Protein AF-A0AAU0N5A1-F1 (afdb_monomer_lite)

Structure (mmCIF, N/CA/C/O backbone):
data_AF-A0AAU0N5A1-F1
#
_entry.id   AF-A0AAU0N5A1-F1
#
loop_
_atom_site.group_PDB
_atom_site.id
_atom_site.type_symbol
_atom_site.label_atom_id
_atom_site.label_alt_id
_atom_site.label_comp_id
_atom_site.label_asym_id
_atom_site.label_entity_id
_atom_site.label_seq_id
_atom_site.pdbx_PDB_ins_code
_atom_site.Cartn_x
_atom_site.Cartn_y
_atom_site.Cartn_z
_atom_site.occupancy
_atom_site.B_iso_or_equiv
_atom_site.auth_seq_id
_atom_site.auth_comp_id
_atom_site.auth_asym_id
_atom_site.auth_atom_id
_atom_site.pdbx_PDB_model_num
ATOM 1 N N . MET A 1 1 ? 9.886 -17.543 -24.367 1.00 66.69 1 MET A N 1
ATOM 2 C CA . MET A 1 1 ? 9.275 -16.798 -23.239 1.00 66.69 1 MET A CA 1
ATOM 3 C C . MET A 1 1 ? 9.409 -15.312 -23.552 1.00 66.69 1 MET A C 1
ATOM 5 O O . MET A 1 1 ? 10.522 -14.904 -23.843 1.00 66.69 1 MET A O 1
ATOM 9 N N . SER A 1 2 ? 8.321 -14.531 -23.620 1.00 83.50 2 SER A N 1
ATOM 10 C CA . SER A 1 2 ? 8.395 -13.105 -24.012 1.00 83.50 2 SER A CA 1
ATOM 11 C C . SER A 1 2 ? 8.243 -12.168 -22.806 1.00 83.50 2 SER A C 1
ATOM 13 O O . SER A 1 2 ? 7.437 -12.439 -21.916 1.00 83.50 2 SER A O 1
ATOM 15 N N . ASN A 1 3 ? 8.994 -11.060 -22.795 1.00 88.88 3 ASN A N 1
ATOM 16 C CA . ASN A 1 3 ? 9.009 -10.041 -21.730 1.00 88.88 3 ASN A CA 1
ATOM 17 C C . ASN A 1 3 ? 7.816 -9.060 -21.791 1.00 88.88 3 ASN A C 1
ATOM 19 O O . ASN A 1 3 ? 7.609 -8.245 -20.895 1.00 88.88 3 ASN A O 1
ATOM 23 N N . ASN A 1 4 ? 6.978 -9.159 -22.830 1.00 89.50 4 ASN A N 1
ATOM 24 C CA . ASN A 1 4 ? 5.920 -8.185 -23.123 1.00 89.50 4 ASN A CA 1
ATOM 25 C C . ASN A 1 4 ? 4.977 -7.908 -21.943 1.00 89.50 4 ASN A C 1
ATOM 27 O O . ASN A 1 4 ? 4.491 -6.789 -21.781 1.00 89.50 4 ASN A O 1
ATOM 31 N N . ARG A 1 5 ? 4.685 -8.922 -21.119 1.00 85.81 5 ARG A N 1
ATOM 32 C CA . ARG A 1 5 ? 3.811 -8.754 -19.953 1.00 85.81 5 ARG A CA 1
ATOM 33 C C . ARG A 1 5 ? 4.478 -7.900 -18.876 1.00 85.81 5 ARG A C 1
ATOM 35 O O . ARG A 1 5 ? 3.828 -6.988 -18.381 1.00 85.81 5 ARG A O 1
ATOM 42 N N . ALA A 1 6 ? 5.739 -8.158 -18.540 1.00 84.50 6 ALA A N 1
ATOM 43 C CA . ALA A 1 6 ? 6.444 -7.385 -17.521 1.00 84.50 6 ALA A CA 1
ATOM 44 C C . ALA A 1 6 ? 6.704 -5.943 -17.990 1.00 84.50 6 ALA A C 1
ATOM 46 O O . ALA A 1 6 ? 6.446 -5.001 -17.243 1.00 84.50 6 ALA A O 1
ATOM 47 N N . GLU A 1 7 ? 7.080 -5.748 -19.258 1.00 86.94 7 GLU A N 1
ATOM 48 C CA . GLU A 1 7 ? 7.261 -4.410 -19.843 1.00 86.94 7 GLU A CA 1
ATOM 49 C C . GLU A 1 7 ? 5.979 -3.569 -19.805 1.00 86.94 7 GLU A C 1
ATOM 51 O O . GLU A 1 7 ? 6.014 -2.375 -19.500 1.00 86.94 7 GLU A O 1
ATOM 56 N N . ARG A 1 8 ? 4.820 -4.186 -20.072 1.00 86.19 8 ARG A N 1
ATOM 57 C CA . ARG A 1 8 ? 3.522 -3.502 -19.971 1.00 86.19 8 ARG A CA 1
ATOM 58 C C . ARG A 1 8 ? 3.182 -3.099 -18.540 1.00 86.19 8 ARG A C 1
ATOM 60 O O . ARG A 1 8 ? 2.619 -2.026 -18.361 1.00 86.19 8 ARG A O 1
ATOM 67 N N . GLN A 1 9 ? 3.523 -3.924 -17.551 1.00 83.12 9 GLN A N 1
ATOM 68 C CA . GLN A 1 9 ? 3.241 -3.636 -16.140 1.00 83.12 9 GLN A CA 1
ATOM 69 C C . GLN A 1 9 ? 4.138 -2.525 -15.580 1.00 83.12 9 GLN A C 1
ATOM 71 O O . GLN A 1 9 ? 3.680 -1.728 -14.771 1.00 83.12 9 GLN A O 1
ATOM 76 N N . ILE A 1 10 ? 5.392 -2.414 -16.038 1.00 82.44 10 ILE A N 1
ATOM 77 C CA . ILE A 1 10 ? 6.307 -1.364 -15.560 1.00 82.44 10 ILE A CA 1
ATOM 78 C C . ILE A 1 10 ? 6.133 -0.025 -16.291 1.00 82.44 10 ILE A C 1
ATOM 80 O O . ILE A 1 10 ? 6.493 1.028 -15.766 1.00 82.44 10 ILE A O 1
ATOM 84 N N . LYS A 1 11 ? 5.541 -0.036 -17.491 1.00 83.62 11 LYS A N 1
ATOM 85 C CA . LYS A 1 11 ? 5.324 1.160 -18.322 1.00 83.62 11 LYS A CA 1
ATOM 86 C C . LYS A 1 11 ? 4.635 2.323 -17.583 1.00 83.62 11 LYS A C 1
ATOM 88 O O . LYS A 1 11 ? 5.149 3.437 -17.678 1.00 83.62 11 LYS A O 1
ATOM 93 N N . PRO A 1 12 ? 3.532 2.115 -16.835 1.00 78.56 12 PRO A N 1
ATOM 94 C CA . PRO A 1 12 ? 2.867 3.185 -16.089 1.00 78.56 12 PRO A CA 1
ATOM 95 C C . PRO A 1 12 ? 3.773 3.839 -15.042 1.00 78.56 12 PRO A C 1
ATOM 97 O O . PRO A 1 12 ? 3.763 5.058 -14.903 1.00 78.56 12 PRO A O 1
ATOM 100 N N . LEU A 1 13 ? 4.605 3.046 -14.362 1.00 75.88 13 LEU A N 1
ATOM 101 C CA . LEU A 1 13 ? 5.569 3.523 -13.369 1.00 75.88 13 LEU A CA 1
ATOM 102 C C . LEU A 1 13 ? 6.649 4.391 -14.031 1.00 75.88 13 LEU A C 1
ATOM 104 O O . LEU A 1 13 ? 6.941 5.495 -13.572 1.00 75.88 13 LEU A O 1
ATOM 108 N N . VAL A 1 14 ? 7.194 3.930 -15.162 1.00 78.50 14 VAL A N 1
ATOM 109 C CA . VAL A 1 14 ? 8.218 4.660 -15.930 1.00 78.50 14 VAL A CA 1
ATOM 110 C C . VAL A 1 14 ? 7.674 5.981 -16.483 1.00 78.50 14 VAL A C 1
ATOM 112 O O . VAL A 1 14 ? 8.360 7.001 -16.412 1.00 78.50 14 VAL A O 1
ATOM 115 N N . ILE A 1 15 ? 6.443 5.985 -17.003 1.00 81.25 15 ILE A N 1
ATOM 116 C CA . ILE A 1 15 ? 5.780 7.192 -17.520 1.00 81.25 15 ILE A CA 1
ATOM 117 C C . ILE A 1 15 ? 5.441 8.153 -16.370 1.00 81.25 15 ILE A C 1
ATOM 119 O O . ILE A 1 15 ? 5.718 9.349 -16.465 1.00 81.25 15 ILE A O 1
ATOM 123 N N . GLY A 1 16 ? 4.902 7.631 -15.263 1.00 75.50 16 GLY A N 1
ATOM 124 C CA . GLY A 1 16 ? 4.517 8.401 -14.080 1.00 75.50 16 GLY A CA 1
ATOM 125 C C . GLY A 1 16 ? 5.693 9.072 -13.375 1.00 75.50 16 GLY A C 1
ATOM 126 O O . GLY A 1 16 ? 5.524 10.149 -12.810 1.00 75.50 16 GLY A O 1
ATOM 127 N N . ARG A 1 17 ? 6.911 8.521 -13.490 1.00 71.50 17 ARG A N 1
ATOM 128 C CA . ARG A 1 17 ? 8.124 9.072 -12.861 1.00 71.50 17 AR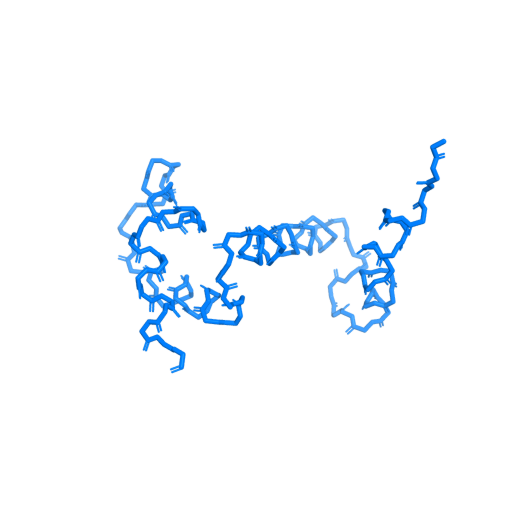G A CA 1
ATOM 129 C C . ARG A 1 17 ? 8.366 10.547 -13.196 1.00 71.50 17 ARG A C 1
ATOM 131 O O . ARG A 1 17 ? 8.851 11.273 -12.338 1.00 71.50 17 ARG A O 1
ATOM 138 N N . LYS A 1 18 ? 8.016 11.009 -14.401 1.00 68.25 18 LYS A N 1
ATOM 139 C CA . LYS A 1 18 ? 8.154 12.429 -14.785 1.00 68.25 18 LYS A CA 1
ATOM 140 C C . LYS A 1 18 ? 7.141 13.357 -14.098 1.00 68.25 18 LYS A C 1
ATOM 142 O O . LYS A 1 18 ? 7.398 14.551 -14.021 1.00 68.25 18 LYS A O 1
ATOM 147 N N . ASN A 1 19 ? 6.039 12.809 -13.586 1.00 69.50 19 ASN A N 1
ATOM 148 C CA . ASN A 1 19 ? 4.904 13.551 -13.030 1.00 69.50 19 ASN A CA 1
ATOM 149 C C . ASN A 1 19 ? 4.741 13.372 -11.508 1.00 69.50 19 ASN A C 1
ATOM 151 O O . ASN A 1 19 ? 3.903 14.033 -10.903 1.00 69.50 19 ASN A O 1
ATOM 155 N N . TRP A 1 20 ? 5.498 12.471 -10.873 1.00 76.69 20 TRP A N 1
ATOM 156 C CA . TRP A 1 20 ? 5.416 12.229 -9.430 1.00 76.69 20 TRP A CA 1
ATOM 157 C C . TRP A 1 20 ? 6.379 13.129 -8.657 1.00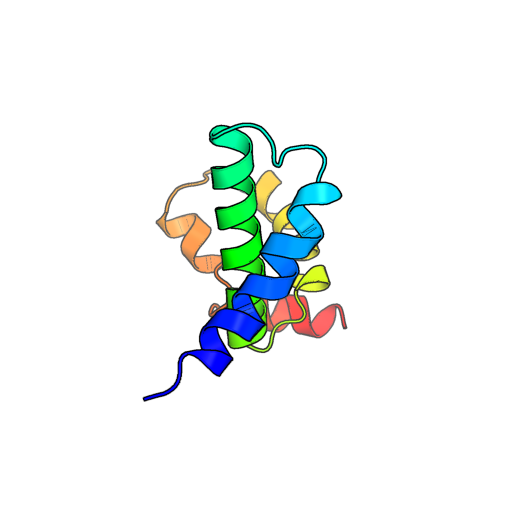 76.69 20 TRP A C 1
ATOM 159 O O . TRP A 1 20 ? 7.590 13.070 -8.869 1.00 76.69 20 TRP A O 1
ATOM 169 N N . LEU A 1 21 ? 5.831 13.909 -7.717 1.00 65.69 21 LEU A N 1
ATOM 170 C CA . LEU A 1 21 ? 6.536 14.941 -6.942 1.00 65.69 21 LEU A CA 1
ATOM 171 C C . LEU A 1 21 ? 7.821 14.458 -6.237 1.00 65.69 21 LEU A C 1
ATOM 173 O O . LEU A 1 21 ? 8.716 15.260 -5.998 1.00 65.69 21 LEU A O 1
ATOM 177 N N . PHE A 1 22 ? 7.930 13.162 -5.920 1.00 60.59 22 PHE A N 1
ATOM 178 C CA . PHE A 1 22 ? 9.016 12.604 -5.100 1.00 60.59 22 PHE A CA 1
ATOM 179 C C . PHE A 1 22 ? 9.870 11.547 -5.820 1.00 60.59 22 PHE A C 1
ATOM 181 O O . PHE A 1 22 ? 10.618 10.813 -5.190 1.00 60.59 22 PHE A O 1
ATOM 188 N N . SER A 1 23 ? 9.815 11.450 -7.149 1.00 64.06 23 SER A N 1
ATOM 189 C CA . SER A 1 23 ? 10.486 10.371 -7.900 1.00 64.06 23 SER A CA 1
ATOM 190 C C . SER A 1 23 ? 12.001 10.547 -8.127 1.00 64.06 23 SER A C 1
ATOM 192 O O . SER A 1 23 ? 12.610 9.781 -8.887 1.00 64.06 23 SER A O 1
ATOM 194 N N . GLN A 1 24 ? 12.599 11.583 -7.527 1.00 72.94 24 GLN A N 1
ATOM 195 C CA . GLN A 1 24 ? 13.979 12.015 -7.786 1.00 72.94 24 GLN A CA 1
ATOM 196 C C . GLN A 1 24 ? 14.979 11.597 -6.696 1.00 72.94 24 GLN A C 1
ATOM 198 O O . GLN A 1 24 ? 16.180 11.625 -6.948 1.00 72.94 24 GLN A O 1
ATOM 203 N N . SER A 1 25 ? 14.515 11.173 -5.515 1.00 86.69 25 SER A N 1
ATOM 204 C CA . SER A 1 25 ? 15.374 10.677 -4.430 1.00 86.69 25 SER A CA 1
ATOM 205 C C . SER A 1 25 ? 15.243 9.161 -4.253 1.00 86.69 25 SER A C 1
ATOM 207 O O . SER A 1 25 ? 14.218 8.572 -4.598 1.00 86.69 25 SER A O 1
ATOM 209 N N . ILE A 1 26 ? 16.267 8.515 -3.680 1.00 87.38 26 ILE A N 1
ATOM 210 C CA . ILE A 1 26 ? 16.232 7.074 -3.353 1.00 87.38 26 ILE A CA 1
ATOM 211 C C . ILE A 1 26 ? 15.064 6.768 -2.407 1.00 87.38 26 ILE A C 1
ATOM 213 O O . ILE A 1 26 ? 14.320 5.816 -2.626 1.00 87.38 26 ILE A O 1
ATOM 217 N N . GLN A 1 27 ? 14.869 7.613 -1.392 1.00 87.38 27 GLN A N 1
ATOM 218 C CA . GLN A 1 27 ? 13.772 7.487 -0.429 1.00 87.38 27 GLN A CA 1
ATOM 219 C C . GLN A 1 27 ? 12.405 7.577 -1.116 1.00 87.38 27 GLN A C 1
ATOM 221 O O . GLN A 1 27 ? 11.523 6.761 -0.863 1.00 87.38 27 GLN A O 1
ATOM 226 N N . GLY A 1 28 ? 12.234 8.525 -2.039 1.00 85.38 28 GLY A N 1
ATOM 227 C CA . GLY A 1 28 ? 10.993 8.659 -2.789 1.00 85.38 28 GLY A CA 1
ATOM 228 C C . GLY A 1 28 ? 10.759 7.513 -3.777 1.00 85.38 28 GLY A C 1
ATOM 229 O O . GLY A 1 28 ? 9.622 7.078 -3.948 1.00 85.38 28 GLY A O 1
ATOM 230 N N . ALA A 1 29 ? 11.820 6.943 -4.359 1.00 83.62 29 ALA A N 1
ATOM 231 C CA . ALA A 1 29 ? 11.727 5.729 -5.168 1.00 83.62 29 ALA A CA 1
ATOM 232 C C . ALA A 1 29 ? 11.296 4.507 -4.335 1.00 83.62 29 ALA A C 1
ATOM 234 O O . ALA A 1 29 ? 10.448 3.736 -4.783 1.00 83.62 29 ALA A O 1
ATOM 235 N N . GLN A 1 30 ? 11.824 4.352 -3.115 1.00 87.12 30 GLN A N 1
ATOM 236 C CA . GLN A 1 30 ? 11.407 3.299 -2.179 1.00 87.12 30 GLN A CA 1
ATOM 237 C C . GLN A 1 30 ? 9.940 3.463 -1.763 1.00 87.12 30 GLN A C 1
ATOM 239 O O . GLN A 1 30 ? 9.173 2.502 -1.838 1.00 87.12 30 GLN A O 1
ATOM 244 N N . ALA A 1 31 ? 9.525 4.681 -1.404 1.00 87.62 31 ALA A N 1
ATOM 245 C CA . ALA A 1 31 ? 8.138 4.980 -1.051 1.00 87.62 31 ALA A CA 1
ATOM 246 C C . ALA A 1 31 ? 7.176 4.705 -2.220 1.00 87.62 31 ALA A C 1
ATOM 248 O O . ALA A 1 31 ? 6.167 4.022 -2.048 1.00 87.62 31 ALA A O 1
ATOM 249 N N . ALA A 1 32 ? 7.515 5.164 -3.431 1.00 84.25 32 ALA A N 1
ATOM 250 C CA . ALA A 1 32 ? 6.729 4.891 -4.633 1.00 84.25 32 ALA A CA 1
ATOM 251 C C . ALA A 1 32 ? 6.635 3.384 -4.929 1.00 84.25 32 ALA A C 1
ATOM 253 O O . ALA A 1 32 ? 5.560 2.890 -5.266 1.00 84.25 32 ALA A O 1
ATOM 254 N N . GLY A 1 33 ? 7.735 2.643 -4.754 1.00 86.38 33 GLY A N 1
ATOM 255 C CA . GLY A 1 33 ? 7.750 1.185 -4.875 1.00 86.38 33 GLY A CA 1
ATOM 256 C C . GLY A 1 33 ? 6.788 0.506 -3.897 1.00 86.38 33 GLY A C 1
ATOM 257 O O . GLY A 1 33 ? 6.028 -0.374 -4.304 1.00 86.38 33 GLY A O 1
ATOM 258 N N . GLY A 1 34 ? 6.759 0.951 -2.638 1.00 89.81 34 GLY A N 1
ATOM 259 C CA . GLY A 1 34 ? 5.830 0.448 -1.623 1.00 89.81 34 GLY A CA 1
ATOM 260 C C . GLY A 1 34 ? 4.364 0.716 -1.973 1.00 89.81 34 GLY A C 1
ATOM 261 O O . GLY A 1 34 ? 3.556 -0.212 -1.996 1.00 89.81 34 GLY A O 1
ATOM 262 N N . ILE A 1 35 ? 4.030 1.961 -2.333 1.00 89.69 35 ILE A N 1
ATOM 263 C CA . ILE A 1 35 ? 2.660 2.362 -2.700 1.00 89.69 35 ILE A CA 1
ATOM 264 C C . ILE A 1 35 ? 2.154 1.560 -3.905 1.00 89.69 35 ILE A C 1
ATOM 266 O O . ILE A 1 35 ? 1.042 1.039 -3.880 1.00 89.69 35 ILE A O 1
ATOM 270 N N . LEU A 1 36 ? 2.966 1.416 -4.955 1.00 88.38 36 LEU A N 1
ATOM 271 C CA . LEU A 1 36 ? 2.569 0.674 -6.155 1.00 88.38 36 LEU A CA 1
ATOM 272 C C . LEU A 1 36 ? 2.431 -0.822 -5.887 1.00 88.38 36 LEU A C 1
ATOM 274 O O . LEU A 1 36 ? 1.521 -1.454 -6.419 1.00 88.38 36 LEU A O 1
ATOM 278 N N . SER A 1 37 ? 3.293 -1.378 -5.034 1.00 90.88 37 SER A N 1
ATOM 279 C CA . SER A 1 37 ? 3.185 -2.775 -4.613 1.00 90.88 37 SER A CA 1
ATOM 280 C C . SER A 1 37 ? 1.873 -3.022 -3.868 1.00 90.88 37 SER A C 1
ATOM 282 O O . SER A 1 37 ? 1.188 -3.999 -4.163 1.00 90.88 37 SER A O 1
ATOM 284 N N . LEU A 1 38 ? 1.470 -2.119 -2.966 1.00 93.19 38 LEU A N 1
ATOM 285 C CA . LEU A 1 38 ? 0.172 -2.184 -2.286 1.00 93.19 38 LEU A CA 1
ATOM 286 C C . LEU A 1 38 ? -0.997 -2.032 -3.266 1.00 93.19 38 LEU A C 1
ATOM 288 O O . LEU A 1 38 ? -1.945 -2.814 -3.214 1.00 93.19 38 LEU A O 1
ATOM 292 N N . TYR A 1 39 ? -0.908 -1.075 -4.190 1.00 92.44 39 TYR A N 1
ATOM 293 C CA . TYR A 1 39 ? -1.932 -0.820 -5.204 1.00 92.44 39 TYR A CA 1
ATOM 294 C C . TYR A 1 39 ? -2.176 -2.043 -6.100 1.00 92.44 39 TYR A C 1
ATOM 296 O O . TYR A 1 39 ? -3.317 -2.473 -6.282 1.00 92.44 39 TYR A O 1
ATOM 304 N N . GLU A 1 40 ? -1.111 -2.642 -6.637 1.00 91.12 40 GLU A N 1
ATOM 305 C CA . GLU A 1 40 ? -1.222 -3.848 -7.460 1.00 91.12 40 GLU A CA 1
ATOM 306 C C . GLU A 1 40 ? -1.649 -5.065 -6.631 1.00 91.12 40 GLU A C 1
ATOM 308 O O . GLU A 1 40 ? -2.465 -5.860 -7.095 1.00 91.12 40 GLU A O 1
ATOM 313 N N . SER A 1 41 ? -1.193 -5.184 -5.380 1.00 94.12 41 SER A N 1
ATOM 314 C CA . SER A 1 41 ? -1.642 -6.254 -4.478 1.00 94.12 41 SER A CA 1
ATOM 315 C C . SER A 1 41 ? -3.145 -6.178 -4.196 1.00 94.12 41 SER A C 1
ATOM 317 O O . SER A 1 41 ? -3.819 -7.209 -4.209 1.00 94.12 41 SER A O 1
ATOM 319 N N . ALA A 1 42 ? -3.697 -4.976 -4.000 1.00 94.69 42 ALA A N 1
ATOM 320 C CA . ALA A 1 42 ? -5.136 -4.765 -3.846 1.00 94.69 42 ALA A CA 1
ATOM 321 C C . ALA A 1 42 ? -5.911 -5.185 -5.106 1.00 94.69 42 ALA A C 1
ATOM 323 O O . ALA A 1 42 ? -6.879 -5.942 -5.004 1.00 94.69 42 ALA A O 1
ATOM 324 N N . LYS A 1 43 ? -5.432 -4.798 -6.299 1.00 92.56 43 LYS A N 1
ATOM 325 C CA . LYS A 1 43 ? -6.023 -5.232 -7.581 1.00 92.56 43 LYS A CA 1
ATOM 326 C C . LYS A 1 43 ? -6.018 -6.747 -7.736 1.00 92.56 43 LYS A C 1
ATOM 328 O O . LYS A 1 43 ? -7.032 -7.320 -8.126 1.00 92.56 43 LYS A O 1
ATOM 333 N N . LEU A 1 44 ? -4.896 -7.398 -7.423 1.00 93.81 44 LEU A N 1
ATOM 334 C CA . LEU A 1 44 ? -4.763 -8.857 -7.496 1.00 93.81 44 LEU A CA 1
ATOM 335 C C . LEU A 1 44 ? -5.708 -9.581 -6.526 1.00 93.81 44 LEU A C 1
ATOM 337 O O . LEU A 1 44 ? -6.126 -10.697 -6.813 1.00 93.81 44 LEU A O 1
ATOM 341 N N . ASN A 1 45 ? -6.083 -8.934 -5.420 1.00 94.44 45 ASN A N 1
ATOM 342 C CA . ASN A 1 45 ? -7.061 -9.442 -4.457 1.00 94.44 45 ASN A CA 1
ATOM 343 C C . ASN A 1 45 ? -8.516 -9.043 -4.774 1.00 94.44 45 ASN A C 1
ATOM 345 O O . ASN A 1 45 ? -9.410 -9.324 -3.976 1.00 94.44 45 ASN A O 1
ATOM 349 N N . GLY A 1 46 ? -8.774 -8.408 -5.923 1.00 93.31 46 GLY A N 1
ATOM 350 C CA . GLY A 1 46 ? -10.120 -8.011 -6.350 1.00 93.31 46 GLY A CA 1
ATOM 351 C C . GLY A 1 46 ? -10.686 -6.789 -5.618 1.00 93.31 46 GLY A C 1
ATOM 352 O O . GLY A 1 46 ? -11.891 -6.537 -5.689 1.00 93.31 46 GLY A O 1
ATOM 353 N N . ILE A 1 47 ? -9.841 -6.026 -4.922 1.00 95.19 47 ILE A N 1
ATOM 354 C CA . ILE A 1 47 ? -10.231 -4.814 -4.199 1.00 95.19 47 ILE A CA 1
ATOM 355 C C . ILE A 1 47 ? -10.018 -3.590 -5.097 1.00 95.19 47 ILE A C 1
ATOM 357 O O . ILE A 1 47 ? -9.017 -3.494 -5.809 1.00 95.19 47 ILE A O 1
ATOM 361 N N . HIS A 1 48 ? -10.954 -2.637 -5.056 1.00 93.81 48 HIS A N 1
ATOM 362 C CA . HIS A 1 48 ? -10.795 -1.346 -5.723 1.00 93.81 48 HIS A CA 1
ATOM 363 C C . HIS A 1 48 ? -9.747 -0.504 -4.969 1.00 93.81 48 HIS A C 1
ATOM 365 O O . HIS A 1 48 ? -9.987 -0.146 -3.814 1.00 93.81 48 HIS A O 1
ATOM 371 N N . PRO A 1 49 ? -8.582 -0.184 -5.567 1.00 94.12 49 PRO A N 1
ATOM 372 C CA . PRO A 1 49 ? -7.474 0.384 -4.802 1.00 94.12 49 PRO A CA 1
ATOM 373 C C . PRO A 1 49 ? -7.766 1.727 -4.125 1.00 94.12 49 PRO A C 1
ATOM 375 O O . PRO A 1 49 ? -7.365 1.866 -2.976 1.00 94.12 49 PRO A O 1
ATOM 378 N N . PRO A 1 50 ? -8.467 2.700 -4.746 1.00 93.75 50 PRO A N 1
ATOM 379 C CA . PRO A 1 50 ? -8.831 3.937 -4.055 1.00 93.75 50 PRO A CA 1
ATOM 380 C C . PRO A 1 50 ? -9.572 3.695 -2.735 1.00 93.75 50 PRO A C 1
ATOM 382 O O . PRO A 1 50 ? -9.202 4.276 -1.721 1.00 93.75 50 PRO A O 1
ATOM 385 N N . SER A 1 51 ? -10.537 2.770 -2.729 1.00 94.62 51 SER A N 1
ATOM 386 C CA . SER A 1 51 ? -11.300 2.393 -1.532 1.00 94.62 51 SER A CA 1
ATOM 387 C C . SER A 1 51 ? -10.406 1.739 -0.472 1.00 94.62 51 SER A C 1
ATOM 389 O O . SER A 1 51 ? -10.555 1.998 0.715 1.00 94.62 51 SER A O 1
ATOM 391 N N . TYR A 1 52 ? -9.426 0.935 -0.898 1.00 95.50 52 TYR A N 1
ATOM 392 C CA . TYR A 1 52 ? -8.443 0.333 0.005 1.00 95.50 52 TYR A CA 1
ATOM 393 C C . TYR A 1 52 ? -7.521 1.369 0.653 1.00 95.50 52 TYR A C 1
ATOM 395 O O . TYR A 1 52 ? -7.306 1.331 1.859 1.00 95.50 52 TYR A O 1
ATOM 403 N N . PHE A 1 53 ? -6.990 2.316 -0.124 1.00 95.00 53 PHE A N 1
ATOM 404 C CA . PHE A 1 53 ? -6.151 3.379 0.433 1.00 95.00 53 PHE A CA 1
ATOM 405 C C . PHE A 1 53 ? -6.938 4.290 1.371 1.00 95.00 53 PHE A C 1
ATOM 407 O O . PHE A 1 53 ? -6.399 4.677 2.401 1.00 95.00 53 PHE A O 1
ATOM 414 N N . GLN A 1 54 ? -8.197 4.590 1.049 1.00 94.75 54 GLN A N 1
ATOM 415 C CA . GLN A 1 54 ? -9.078 5.322 1.951 1.00 94.75 54 GLN A CA 1
ATOM 416 C C . GLN A 1 54 ? -9.259 4.570 3.276 1.00 94.75 54 GLN A C 1
ATOM 418 O O . GLN A 1 54 ? -8.942 5.126 4.321 1.00 94.75 54 GLN A O 1
ATOM 423 N N . TYR A 1 55 ? -9.638 3.288 3.222 1.00 94.69 55 TYR A N 1
ATOM 424 C CA . TYR A 1 55 ? -9.782 2.436 4.406 1.00 94.69 55 TYR A CA 1
ATOM 425 C C . TYR A 1 55 ? -8.526 2.438 5.289 1.00 94.6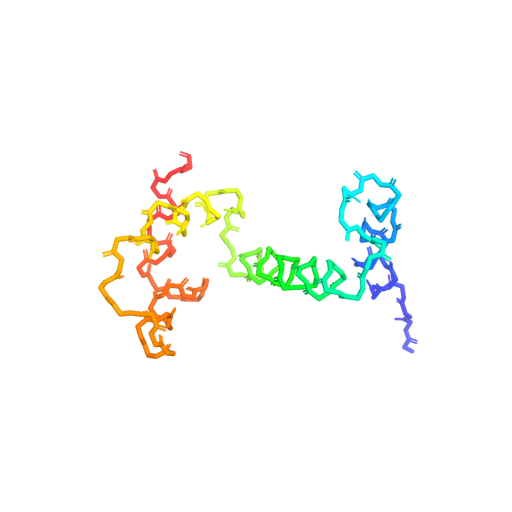9 55 TYR A C 1
ATOM 427 O O . TYR A 1 55 ? -8.599 2.617 6.501 1.00 94.69 55 TYR A O 1
ATOM 435 N N . LEU A 1 56 ? -7.348 2.268 4.679 1.00 94.12 56 LEU A N 1
ATOM 436 C CA . LEU A 1 56 ? -6.083 2.277 5.412 1.00 94.12 56 LEU A CA 1
ATOM 437 C C . LEU A 1 56 ? -5.788 3.638 6.053 1.00 94.12 56 LEU A C 1
ATOM 439 O O . LEU A 1 56 ? -5.312 3.685 7.182 1.00 94.12 56 LEU A O 1
ATOM 443 N N . LEU A 1 57 ? -6.024 4.737 5.336 1.00 93.75 57 LEU A N 1
ATOM 444 C CA . LEU A 1 57 ? -5.755 6.085 5.837 1.00 93.75 57 LEU A CA 1
ATOM 445 C C . LEU A 1 57 ? -6.719 6.505 6.951 1.00 93.75 57 LEU A C 1
ATOM 447 O O . LEU A 1 57 ? -6.341 7.336 7.770 1.00 93.75 57 LEU A O 1
ATOM 451 N N . GLU A 1 58 ? -7.922 5.937 6.987 1.00 93.50 58 GLU A N 1
ATOM 452 C CA . GLU A 1 58 ? -8.904 6.158 8.050 1.00 93.50 58 GLU A CA 1
ATOM 453 C C . GLU A 1 58 ? -8.588 5.304 9.289 1.00 93.50 58 GLU A C 1
ATOM 455 O O . GLU A 1 58 ? -8.552 5.826 10.397 1.00 93.50 58 GLU A O 1
ATOM 460 N N . GLU A 1 59 ? -8.274 4.016 9.119 1.00 92.12 59 GLU A N 1
ATOM 461 C CA . GLU A 1 59 ? -8.177 3.084 10.253 1.00 92.12 59 GLU A CA 1
ATOM 462 C C . GLU A 1 59 ? -6.776 2.965 10.863 1.00 92.12 59 GLU A C 1
ATOM 464 O O . GLU A 1 59 ? -6.637 2.751 12.067 1.00 92.12 59 GLU A O 1
ATOM 469 N N . LEU A 1 60 ? -5.712 3.054 10.055 1.00 91.94 60 LEU A N 1
ATOM 470 C CA . LEU A 1 60 ? -4.348 2.865 10.565 1.00 91.94 60 LEU A CA 1
ATOM 471 C C . LEU A 1 60 ? -3.915 3.929 11.590 1.00 91.94 60 LEU A C 1
ATOM 473 O O . LEU A 1 60 ? -3.195 3.561 12.523 1.00 91.94 60 LEU A O 1
ATOM 477 N N . PRO A 1 61 ? -4.297 5.218 11.465 1.00 91.56 61 PRO A N 1
ATOM 478 C CA . PRO A 1 61 ? -3.970 6.220 12.480 1.00 91.56 61 PRO A CA 1
ATOM 479 C C . PRO A 1 61 ? -4.613 5.946 13.843 1.00 91.56 61 PRO A C 1
ATOM 481 O O . PRO A 1 61 ? -4.068 6.373 14.858 1.00 91.56 61 PRO A O 1
ATOM 484 N N . GLU A 1 62 ? -5.744 5.237 13.876 1.00 89.44 62 GLU A N 1
ATOM 485 C CA . GLU A 1 62 ? -6.459 4.901 15.112 1.00 89.44 62 GLU A CA 1
ATOM 486 C C . GLU A 1 62 ? -5.879 3.669 15.826 1.00 89.44 62 GLU A C 1
ATOM 488 O O . GLU A 1 62 ? -6.221 3.395 16.979 1.00 89.44 62 GLU A O 1
ATOM 493 N N . LEU A 1 63 ? -4.973 2.924 15.180 1.00 88.56 63 LEU A N 1
ATOM 494 C CA . LEU A 1 63 ? -4.357 1.748 15.785 1.00 88.56 63 LEU A CA 1
ATOM 495 C C . LEU A 1 63 ? -3.401 2.139 16.922 1.00 88.56 63 LEU A C 1
ATOM 497 O O . LEU A 1 63 ? -2.411 2.835 16.681 1.00 88.56 63 LEU A O 1
ATOM 501 N N . PRO A 1 64 ? -3.603 1.612 18.146 1.00 82.12 64 PRO A N 1
ATOM 502 C CA . PRO A 1 64 ? -2.755 1.939 19.290 1.00 82.12 64 PRO A CA 1
ATOM 503 C C . PRO A 1 64 ? -1.331 1.382 19.149 1.00 82.12 64 PRO A C 1
ATOM 505 O O .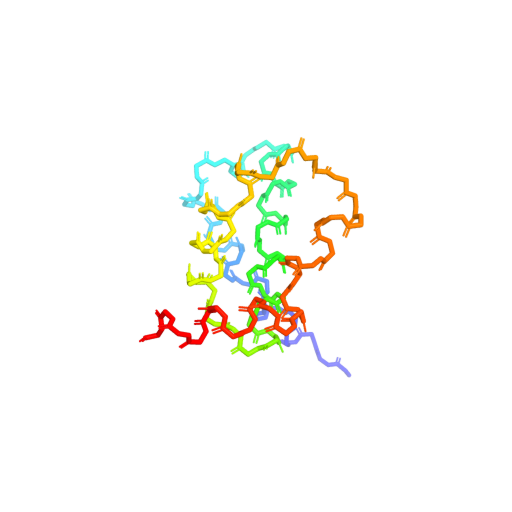 PRO A 1 64 ? -0.395 1.925 19.732 1.00 82.12 64 PRO A O 1
ATOM 508 N N . VAL A 1 65 ? -1.158 0.294 18.387 1.00 84.50 65 VAL A N 1
ATOM 509 C CA . VAL A 1 65 ? 0.136 -0.341 18.120 1.00 84.50 65 VAL A CA 1
ATOM 510 C C . VAL A 1 65 ? 0.195 -0.765 16.657 1.00 84.50 65 VAL A C 1
ATOM 512 O O . VAL A 1 65 ? -0.676 -1.486 16.177 1.00 84.50 65 VAL A O 1
ATOM 515 N N . GLN A 1 66 ? 1.252 -0.351 15.960 1.00 83.25 66 GLN A N 1
ATOM 516 C CA . GLN A 1 66 ? 1.518 -0.711 14.566 1.00 83.25 66 GLN A CA 1
ATOM 517 C C . GLN A 1 66 ? 2.673 -1.720 14.488 1.00 83.25 66 GLN A C 1
ATOM 519 O O . GLN A 1 66 ? 3.772 -1.403 14.036 1.00 83.25 66 GLN A O 1
ATOM 524 N N . ASN A 1 67 ? 2.446 -2.938 14.986 1.00 89.94 67 ASN A N 1
ATOM 525 C CA . ASN A 1 67 ? 3.370 -4.060 14.807 1.00 89.94 67 ASN A CA 1
ATOM 526 C C . ASN A 1 67 ? 2.948 -4.925 13.604 1.00 89.94 67 ASN A C 1
ATOM 528 O O . ASN A 1 67 ? 1.869 -4.754 13.039 1.00 89.94 67 ASN A O 1
ATOM 532 N N . PHE A 1 68 ? 3.812 -5.859 13.201 1.00 88.56 68 PHE A N 1
ATOM 533 C CA . PHE A 1 68 ? 3.561 -6.716 12.038 1.00 88.56 68 PHE A CA 1
ATOM 534 C C . PHE A 1 68 ? 2.245 -7.502 12.154 1.00 88.56 68 PHE A C 1
ATOM 536 O O . PHE A 1 68 ? 1.459 -7.522 11.213 1.00 88.5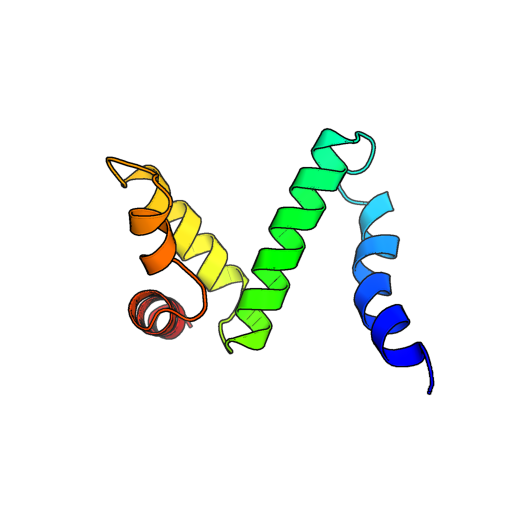6 68 PHE A O 1
ATOM 543 N N . GLU A 1 69 ? 1.982 -8.086 13.324 1.00 87.88 69 GLU A N 1
ATOM 544 C CA . GLU A 1 69 ? 0.774 -8.877 13.591 1.00 87.88 69 GLU A CA 1
ATOM 545 C C . GLU A 1 69 ? -0.502 -8.029 13.504 1.00 87.88 69 GLU A C 1
ATOM 547 O O . GLU A 1 69 ? -1.477 -8.445 12.881 1.00 87.88 69 GLU A O 1
ATOM 552 N N . ALA A 1 70 ? -0.501 -6.811 14.060 1.00 88.69 70 ALA A N 1
ATOM 553 C CA . ALA A 1 70 ? -1.650 -5.914 13.953 1.00 88.69 70 ALA A CA 1
ATOM 554 C C . ALA A 1 70 ? -1.905 -5.486 12.502 1.00 88.69 70 ALA A C 1
ATOM 556 O O . ALA A 1 70 ? -3.054 -5.431 12.069 1.00 88.69 70 ALA A O 1
ATOM 557 N N . LEU A 1 71 ? -0.844 -5.212 11.737 1.00 91.06 71 LEU A N 1
ATOM 558 C CA . LEU A 1 71 ? -0.950 -4.787 10.339 1.00 91.06 71 LEU A CA 1
ATOM 559 C C . LEU A 1 71 ? -1.361 -5.925 9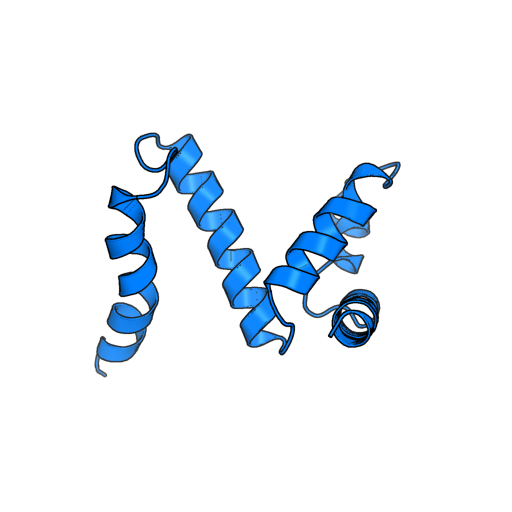.397 1.00 91.06 71 LEU A C 1
ATOM 561 O O . LEU A 1 71 ? -1.964 -5.657 8.357 1.00 91.06 71 LEU A O 1
ATOM 565 N N . GLU A 1 72 ? -1.100 -7.187 9.750 1.00 90.94 72 GLU A N 1
ATOM 566 C CA . GLU A 1 72 ? -1.511 -8.340 8.944 1.00 90.94 72 GLU A CA 1
ATOM 567 C C . GLU A 1 72 ? -3.026 -8.333 8.691 1.00 90.94 72 GLU A C 1
ATOM 569 O O . GLU A 1 72 ? -3.465 -8.542 7.556 1.00 90.94 72 GLU A O 1
ATOM 574 N N . ALA A 1 73 ? -3.822 -7.981 9.707 1.00 91.19 73 ALA A N 1
ATOM 575 C CA . ALA A 1 73 ? -5.278 -7.890 9.609 1.00 91.19 73 ALA A CA 1
ATOM 576 C C . ALA A 1 73 ? -5.768 -6.854 8.575 1.00 91.19 73 ALA A C 1
ATOM 578 O O . ALA A 1 73 ? -6.889 -6.981 8.072 1.00 91.19 73 ALA A O 1
ATOM 579 N N . TYR A 1 74 ? -4.927 -5.872 8.233 1.00 92.88 74 TYR A N 1
ATOM 580 C CA . TYR A 1 74 ? -5.188 -4.813 7.253 1.00 92.88 74 TYR A CA 1
ATOM 581 C C . TYR A 1 74 ? -4.645 -5.138 5.855 1.00 92.88 74 TYR A C 1
ATOM 583 O O . TYR A 1 74 ? -4.756 -4.324 4.942 1.00 92.88 74 TYR A O 1
ATOM 591 N N . SER A 1 75 ? -4.081 -6.330 5.659 1.00 93.00 75 SER A N 1
ATOM 592 C CA . SER A 1 75 ? -3.579 -6.772 4.359 1.00 93.00 75 SER A CA 1
ATOM 593 C C . SER A 1 75 ? -4.710 -6.953 3.338 1.00 93.00 75 SER A C 1
ATOM 595 O O . SER A 1 75 ? -5.826 -7.330 3.701 1.00 93.00 75 SER A O 1
ATOM 597 N N . PRO A 1 76 ? -4.440 -6.809 2.027 1.00 93.81 76 PRO A N 1
ATOM 598 C CA . PRO A 1 76 ? -5.485 -6.849 1.002 1.00 93.81 76 PRO A CA 1
ATOM 599 C C . PRO A 1 76 ? -6.127 -8.237 0.819 1.00 93.81 76 PRO A C 1
ATOM 601 O O . PRO A 1 76 ? -7.170 -8.365 0.185 1.00 93.81 76 PRO A O 1
ATOM 604 N N . TRP A 1 77 ? -5.533 -9.305 1.354 1.00 93.38 77 TRP A N 1
ATOM 605 C CA . TRP A 1 77 ? -6.137 -10.642 1.341 1.00 93.38 77 TRP A CA 1
ATOM 606 C C . TRP A 1 77 ? -7.071 -10.911 2.528 1.00 93.38 77 TRP A C 1
ATOM 608 O O . TRP A 1 77 ? -7.844 -11.870 2.451 1.00 93.38 77 TRP A O 1
ATOM 618 N N . SER A 1 78 ? -7.034 -10.080 3.573 1.00 94.31 78 SER A N 1
ATOM 619 C CA . SER A 1 78 ? -7.867 -10.204 4.773 1.00 94.31 78 SER A CA 1
ATOM 620 C C . SER A 1 78 ? -9.355 -10.062 4.446 1.00 94.31 78 SER A C 1
ATOM 622 O O . SER A 1 78 ? -9.752 -9.185 3.673 1.00 94.31 78 SER A O 1
ATOM 624 N N . SER A 1 79 ? -10.192 -10.906 5.055 1.00 92.50 79 SER A N 1
ATOM 625 C CA . SER A 1 79 ? -11.650 -10.833 4.895 1.00 92.50 79 SER A CA 1
ATOM 626 C C . SER A 1 79 ? -12.208 -9.498 5.393 1.00 92.50 79 SER A C 1
ATOM 628 O O . SER A 1 79 ? -13.012 -8.892 4.690 1.00 92.50 79 SER A O 1
ATOM 630 N N . LYS A 1 80 ? -11.692 -8.981 6.523 1.00 91.50 80 LYS A N 1
ATOM 631 C CA . LYS A 1 80 ? -12.100 -7.687 7.107 1.00 91.50 80 LYS A CA 1
ATOM 632 C C . LYS A 1 80 ? -11.985 -6.556 6.083 1.00 91.50 80 LYS A C 1
ATOM 634 O O . LYS A 1 80 ? -12.931 -5.809 5.854 1.00 91.50 80 LYS A O 1
ATOM 639 N N . VAL A 1 81 ? -10.824 -6.461 5.434 1.00 93.81 81 VAL A N 1
ATOM 640 C CA . VAL A 1 81 ? -10.547 -5.421 4.436 1.00 93.81 81 VAL A CA 1
ATOM 641 C C . VAL A 1 81 ? -11.419 -5.593 3.198 1.00 93.81 81 VAL A C 1
ATOM 643 O O . VAL A 1 81 ? -11.945 -4.610 2.677 1.00 93.81 81 VAL A O 1
ATOM 646 N N . LYS A 1 82 ? -11.584 -6.830 2.714 1.00 92.69 82 LYS A N 1
ATOM 647 C CA . LYS A 1 82 ? -12.410 -7.111 1.532 1.00 92.69 82 LYS A CA 1
ATOM 648 C C . LYS A 1 82 ? -13.857 -6.685 1.749 1.00 92.69 82 LYS A C 1
ATOM 650 O O . LYS A 1 82 ? -14.415 -6.043 0.866 1.00 92.69 82 LYS A O 1
ATOM 655 N N . GLU A 1 83 ? -14.428 -6.999 2.905 1.00 91.62 83 GLU A N 1
ATOM 656 C CA . GLU A 1 83 ? -15.793 -6.613 3.270 1.00 91.62 83 GLU A CA 1
ATOM 657 C C . GLU A 1 83 ? -15.931 -5.090 3.385 1.00 91.62 83 GLU A C 1
ATOM 659 O O . GLU A 1 83 ? -16.789 -4.502 2.724 1.00 91.62 83 GLU A O 1
ATOM 664 N N . ALA A 1 84 ? -15.027 -4.432 4.119 1.00 91.62 84 ALA A N 1
ATOM 665 C CA . ALA A 1 84 ? -15.035 -2.977 4.278 1.00 91.62 84 ALA A CA 1
ATOM 666 C C . ALA A 1 84 ? -14.923 -2.243 2.928 1.00 91.62 84 ALA A C 1
ATOM 668 O O . ALA A 1 84 ? -15.707 -1.347 2.622 1.00 91.62 84 ALA A O 1
ATOM 669 N N . CYS A 1 85 ? -13.992 -2.662 2.066 1.00 90.44 85 CYS A N 1
ATOM 670 C CA . CYS A 1 85 ? -13.780 -2.030 0.764 1.00 90.44 85 CYS A CA 1
ATOM 671 C C . CYS A 1 85 ? -14.894 -2.330 -0.251 1.00 90.44 85 CYS A C 1
ATOM 673 O O . CYS A 1 85 ? -15.067 -1.569 -1.202 1.00 90.44 85 CYS A O 1
ATOM 675 N N . GLN A 1 86 ? -15.627 -3.437 -0.098 1.00 85.56 86 GLN A N 1
ATOM 676 C CA . GLN A 1 86 ? -16.797 -3.740 -0.928 1.00 85.56 86 GLN A CA 1
ATOM 677 C C . GLN A 1 86 ? -18.011 -2.897 -0.537 1.00 85.56 86 GLN A C 1
ATOM 679 O O . GLN A 1 86 ? -18.786 -2.543 -1.420 1.00 85.56 86 GLN A O 1
ATOM 684 N N . ALA A 1 87 ? -18.151 -2.553 0.745 1.00 82.25 87 ALA A N 1
ATOM 685 C CA . ALA A 1 87 ? -19.214 -1.677 1.233 1.00 82.25 87 ALA A CA 1
ATOM 686 C C . ALA A 1 87 ? -19.045 -0.211 0.786 1.00 82.25 87 ALA A C 1
ATOM 688 O O . ALA A 1 87 ? -20.027 0.516 0.701 1.00 82.25 87 ALA A O 1
ATOM 689 N N . MET A 1 88 ? -17.816 0.208 0.469 1.00 77.62 88 MET A N 1
ATOM 690 C CA . MET A 1 88 ? -17.479 1.554 -0.020 1.00 77.62 88 MET A CA 1
ATOM 691 C C . MET A 1 88 ? -17.574 1.717 -1.551 1.00 77.62 88 MET A C 1
ATOM 693 O O . MET A 1 88 ? -17.067 2.704 -2.088 1.00 77.62 88 MET A O 1
ATOM 697 N N . LYS A 1 89 ? -18.135 0.734 -2.268 1.00 57.16 89 LYS A N 1
ATOM 698 C CA . LYS A 1 89 ? -18.299 0.780 -3.731 1.00 57.16 89 LYS A CA 1
ATOM 699 C C . LYS A 1 89 ? -19.475 1.633 -4.184 1.00 57.16 89 LYS A C 1
ATOM 701 O O . LYS A 1 89 ? -20.545 1.550 -3.547 1.00 57.16 89 LYS A O 1
#

Sequence (89 aa):
MSNNRAERQIKPLVIGRKNWLFSQSIQGAQAAGGILSLYESAKLNGIHPPSYFQYLLEELPELPVQNFEALEAYSPWSSKVKEACQAMK

Foldseek 3Di:
DDCVVVCVLCVVVVVCLVVDPQNPDPVSVVVVVVLVVQQVQLVVLVFDRVLLVVVCVVVVVVDPDDDPVVCVCSRSNHPVSRVSRVVVD

Radius of gyration: 15.14 Å; chains: 1; bounding box: 35×32×43 Å

pLDDT: mean 86.66, std 8.52, range [57.16, 95.5]

Secondary structure (DSSP, 8-state):
--THHHHHHHHHHHHHTTT-TTTTSHHHHHHHHHHHHHHHHHHHTT--HHHHHHHHHHHGGG-S---HHHHHTTSTT-HHHHHHHHHT-